Protein AF-A0A3D2XAN0-F1 (afdb_monomer_lite)

pLDDT: mean 75.85, std 14.32, range [42.5, 94.69]

Sequence (117 aa):
MSTGKYRKKLSKVFSFIGILFMLCIVIGVFITISTSVENRYQNTLKQSVFSNNMLTEVTLSTVSSTLTSLTQDTDIKLWANSSSRSQYYYNAIIVKKKLDLLGVHRTSIPFFPAITT

Radius of gyration: 35.86 Å; chains: 1; bounding box: 72×20×106 Å

Foldseek 3Di:
DCVVVVVVVVVVVVVVVVVVVVVVVVVVVVVVVVVVVVVVVVVVVVVVVVLVVVVVVVVVVVVVVVVVCLVVDPLNVQLVPPPDPVSVVVSVVVVVVVVVVVVVPPPPDPSDDDPDD

Structure (mmCIF, N/CA/C/O backbone):
data_AF-A0A3D2XAN0-F1
#
_entry.id   AF-A0A3D2XAN0-F1
#
loop_
_atom_site.group_PDB
_atom_site.id
_atom_site.type_symbol
_atom_site.label_atom_id
_atom_site.label_alt_id
_atom_site.label_comp_id
_atom_site.label_asym_id
_atom_site.label_entity_id
_atom_site.label_seq_id
_atom_site.pdbx_PDB_ins_code
_atom_site.Cartn_x
_atom_site.Cartn_y
_atom_site.Cartn_z
_atom_site.occupancy
_atom_site.B_iso_or_equiv
_atom_site.auth_seq_id
_atom_site.auth_comp_id
_atom_site.auth_asym_id
_atom_site.auth_atom_id
_atom_site.pdbx_PDB_model_num
ATOM 1 N N . MET A 1 1 ? -48.015 1.240 63.392 1.00 45.97 1 MET A N 1
ATOM 2 C CA . MET A 1 1 ? -48.411 1.249 61.961 1.00 45.97 1 MET A CA 1
ATOM 3 C C . MET A 1 1 ? -47.518 2.219 61.157 1.00 45.97 1 MET A C 1
ATOM 5 O O . MET A 1 1 ? -48.007 3.170 60.569 1.00 45.97 1 MET A O 1
ATOM 9 N N . SER A 1 2 ? -46.189 2.031 61.150 1.00 54.88 2 SER A N 1
ATOM 10 C CA . SER A 1 2 ? -45.227 2.943 60.477 1.00 54.88 2 SER A CA 1
ATOM 11 C C . SER A 1 2 ? -44.274 2.233 59.501 1.00 54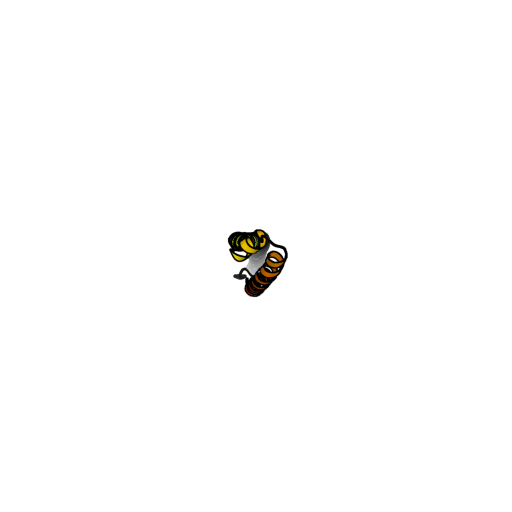.88 2 SER A C 1
ATOM 13 O O . SER A 1 2 ? -43.724 2.858 58.595 1.00 54.88 2 SER A O 1
ATOM 15 N N . THR A 1 3 ? -44.151 0.910 59.609 1.00 54.44 3 THR A N 1
ATOM 16 C CA . THR A 1 3 ? -43.250 0.062 58.816 1.00 54.44 3 THR A CA 1
ATOM 17 C C . THR A 1 3 ? -43.595 0.026 57.321 1.00 54.44 3 THR A C 1
ATOM 19 O O . THR A 1 3 ? -42.699 0.024 56.478 1.00 54.44 3 THR A O 1
ATOM 22 N N . GLY A 1 4 ? -44.879 0.098 56.952 1.00 61.22 4 GLY A N 1
ATOM 23 C CA . GLY A 1 4 ? -45.314 0.060 55.546 1.00 61.22 4 GLY A CA 1
ATOM 24 C C . GLY A 1 4 ? -44.973 1.314 54.725 1.00 61.22 4 GLY A C 1
ATOM 25 O O . GLY A 1 4 ? -44.665 1.208 53.536 1.00 61.22 4 GLY A O 1
ATOM 26 N N . LYS A 1 5 ? -44.978 2.506 55.344 1.00 65.19 5 LYS A N 1
ATOM 27 C CA . LYS A 1 5 ? -44.633 3.771 54.661 1.00 65.19 5 LYS A CA 1
ATOM 28 C C . LYS A 1 5 ? -43.131 3.870 54.387 1.00 65.19 5 LYS A C 1
ATOM 30 O O . LYS A 1 5 ? -42.738 4.298 53.303 1.00 65.19 5 LYS A O 1
ATOM 35 N N . TYR A 1 6 ? -42.306 3.417 55.332 1.00 65.19 6 TYR A N 1
ATOM 36 C CA . TYR A 1 6 ? -40.848 3.425 55.200 1.00 65.19 6 TYR A CA 1
ATOM 37 C C . TYR A 1 6 ? -40.371 2.455 54.111 1.00 65.19 6 TYR A C 1
ATOM 39 O O . TYR A 1 6 ? -39.563 2.826 53.265 1.00 65.19 6 TYR A O 1
ATOM 47 N N . ARG A 1 7 ? -40.970 1.258 54.036 1.00 72.06 7 ARG A N 1
ATOM 48 C CA . ARG A 1 7 ? -40.659 0.241 53.016 1.00 72.06 7 ARG A CA 1
ATOM 49 C C . ARG A 1 7 ? -40.962 0.713 51.585 1.00 72.06 7 ARG A C 1
ATOM 51 O O . ARG A 1 7 ? -40.165 0.479 50.680 1.00 72.06 7 ARG A O 1
ATOM 58 N N . LYS A 1 8 ? -42.069 1.444 51.381 1.00 76.06 8 LYS A N 1
ATOM 59 C CA . LYS A 1 8 ? -42.402 2.066 50.081 1.00 76.06 8 LYS A CA 1
ATOM 60 C C . LYS A 1 8 ? -41.427 3.180 49.692 1.00 76.06 8 LYS A C 1
ATOM 62 O O . LYS A 1 8 ? -41.089 3.306 48.518 1.00 76.06 8 LYS A O 1
ATOM 67 N N . LYS A 1 9 ? -40.971 3.984 50.659 1.00 78.56 9 LYS A N 1
ATOM 68 C CA . LYS A 1 9 ? -39.990 5.053 50.416 1.00 78.56 9 LYS A CA 1
ATOM 69 C C . LYS A 1 9 ? -38.621 4.468 50.053 1.00 78.56 9 LYS A C 1
ATOM 71 O O . LYS A 1 9 ? -38.026 4.901 49.075 1.00 78.56 9 LYS A O 1
ATOM 76 N N . LEU A 1 10 ? -38.195 3.426 50.768 1.00 81.69 10 LEU A N 1
ATOM 77 C CA . LEU A 1 10 ? -36.952 2.701 50.502 1.00 81.69 10 LEU A CA 1
ATOM 78 C C . LEU A 1 10 ? -36.954 2.064 49.102 1.00 81.69 10 LEU A C 1
ATOM 80 O O . LEU A 1 10 ? -36.007 2.232 48.343 1.00 81.69 10 LEU A O 1
ATOM 84 N N . SER A 1 11 ? -38.054 1.403 48.725 1.00 81.81 11 SER A N 1
ATOM 85 C CA . SER A 1 11 ? -38.212 0.791 47.399 1.00 81.81 11 SER A CA 1
ATOM 86 C C . SER A 1 11 ? -38.117 1.811 46.256 1.00 81.81 11 SER A C 1
ATOM 88 O O . SER A 1 11 ? -37.449 1.537 45.261 1.00 81.81 11 SER A O 1
ATOM 90 N N . LYS A 1 12 ? -38.701 3.009 46.406 1.00 85.75 12 LYS A N 1
ATOM 91 C CA . LYS A 1 12 ? -38.567 4.083 45.405 1.00 85.75 12 LYS A CA 1
ATOM 92 C C . LYS A 1 12 ? -37.120 4.555 45.237 1.00 85.75 12 LYS A C 1
ATOM 94 O O . LYS A 1 12 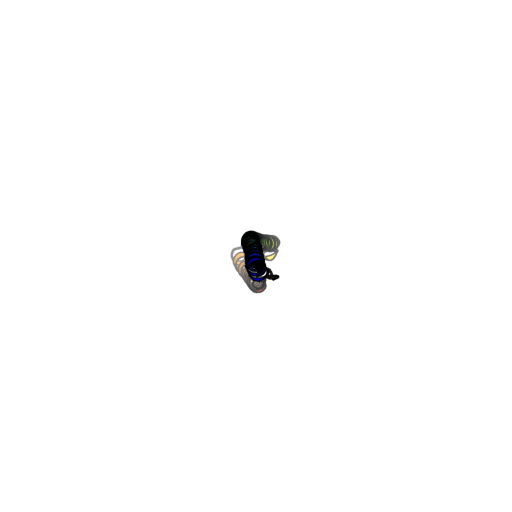? -36.699 4.793 44.110 1.00 85.75 12 LYS A O 1
ATOM 99 N N . VAL A 1 13 ? -36.365 4.663 46.332 1.00 88.81 13 VAL A N 1
ATOM 100 C CA . VAL A 1 13 ? -34.950 5.073 46.296 1.00 88.81 13 VAL A CA 1
ATOM 101 C C . VAL A 1 13 ? -34.092 4.019 45.592 1.00 88.81 13 VAL A C 1
ATOM 103 O O . VAL A 1 13 ? -33.329 4.363 44.696 1.00 88.81 13 VAL A O 1
ATOM 106 N N . PHE A 1 14 ? -34.274 2.734 45.912 1.00 88.31 14 PHE A N 1
ATOM 107 C CA . PHE A 1 14 ? -33.579 1.649 45.208 1.00 88.31 14 PHE A CA 1
ATOM 108 C C . PHE A 1 14 ? -33.922 1.598 43.717 1.00 88.31 14 PHE A C 1
ATOM 110 O O . PHE A 1 14 ? -33.035 1.408 42.890 1.00 88.31 14 PHE A O 1
ATOM 117 N N . SER A 1 15 ? -35.188 1.828 43.361 1.00 87.50 15 SER A N 1
ATOM 118 C CA . SER A 1 15 ? -35.604 1.877 41.959 1.00 87.50 15 SER A CA 1
ATOM 119 C C . SER A 1 15 ? -34.947 3.042 41.211 1.00 87.50 15 SER A C 1
ATOM 121 O O . SER A 1 15 ? -34.522 2.870 40.074 1.00 87.50 15 SER A O 1
ATOM 123 N N . PHE A 1 16 ? -34.816 4.208 41.852 1.00 91.50 16 PHE A N 1
ATOM 124 C CA . PHE A 1 16 ? -34.130 5.366 41.275 1.00 91.50 16 PHE A CA 1
ATOM 125 C C . PHE A 1 16 ? -32.636 5.099 41.054 1.00 91.50 16 PHE A C 1
ATOM 127 O O . PHE A 1 16 ? -32.113 5.385 39.980 1.00 91.50 16 PHE A O 1
ATOM 134 N N . ILE A 1 17 ? -31.965 4.485 42.032 1.00 91.94 17 ILE A N 1
ATOM 135 C CA . ILE A 1 17 ? -30.553 4.092 41.922 1.00 91.94 17 ILE A CA 1
ATOM 136 C C . ILE A 1 17 ? -30.355 3.081 40.785 1.00 91.94 17 ILE A C 1
ATOM 138 O O . ILE A 1 17 ? -29.420 3.221 40.001 1.00 91.94 17 ILE A O 1
ATOM 142 N N . GLY A 1 18 ? -31.255 2.102 40.651 1.00 91.44 18 GLY A N 1
ATOM 143 C CA . GLY A 1 18 ? -31.206 1.124 39.562 1.00 91.44 18 GLY A CA 1
ATOM 144 C C . GLY A 1 18 ? -31.355 1.762 38.178 1.00 91.44 18 GLY A C 1
ATOM 145 O O . GLY A 1 18 ? -30.612 1.422 37.260 1.00 91.44 18 GLY A O 1
ATOM 146 N N . ILE A 1 19 ? -32.263 2.733 38.037 1.00 92.31 19 ILE A N 1
ATOM 147 C CA . ILE A 1 19 ? -32.437 3.487 36.787 1.00 92.31 19 ILE A CA 1
ATOM 148 C C . ILE A 1 19 ? -31.174 4.292 36.468 1.00 92.31 19 ILE A C 1
ATOM 150 O O . ILE A 1 19 ? -30.694 4.242 35.338 1.00 92.31 19 ILE A O 1
ATOM 154 N N . LEU A 1 20 ? -30.607 4.988 37.458 1.00 94.00 20 LEU A N 1
ATOM 155 C CA . LEU A 1 20 ? -29.378 5.764 37.285 1.00 94.00 20 LEU A CA 1
ATOM 156 C C . LEU A 1 20 ? -28.213 4.870 36.831 1.00 94.00 20 LEU A C 1
ATOM 158 O O . LEU A 1 20 ? -27.476 5.224 35.915 1.00 94.00 20 LEU A O 1
ATOM 162 N N . PHE A 1 21 ? -28.089 3.684 37.428 1.00 94.25 21 PHE A N 1
ATOM 163 C CA . PHE A 1 21 ? -27.053 2.716 37.085 1.00 94.25 21 PHE A CA 1
ATOM 164 C C . PHE A 1 21 ? -27.189 2.202 35.645 1.00 94.25 21 PHE A C 1
ATOM 166 O O . PHE A 1 21 ? -26.209 2.197 34.899 1.00 94.25 21 PHE A O 1
ATOM 173 N N . MET A 1 22 ? -28.405 1.845 35.216 1.00 94.06 22 MET A N 1
ATOM 174 C CA . MET A 1 22 ? -28.665 1.443 33.827 1.00 94.06 22 MET A CA 1
ATOM 175 C C . MET A 1 22 ? -28.333 2.562 32.837 1.00 94.06 22 MET A C 1
ATOM 177 O O . MET A 1 22 ? -27.769 2.304 31.777 1.00 94.06 22 MET A O 1
ATOM 181 N N . LEU A 1 23 ? -28.630 3.810 33.197 1.00 94.69 23 LEU A N 1
ATOM 182 C CA . LEU A 1 23 ? -28.366 4.971 32.352 1.00 94.69 23 LEU A CA 1
ATOM 183 C C . LEU A 1 23 ? -26.855 5.194 32.162 1.00 94.69 23 LEU A C 1
ATOM 185 O O . LEU A 1 23 ? -26.404 5.401 31.035 1.00 94.69 23 LEU A O 1
ATOM 189 N N . CYS A 1 24 ? -26.058 5.039 33.224 1.00 93.81 24 CYS A N 1
ATOM 190 C CA . CYS A 1 24 ? -24.595 5.075 33.136 1.00 93.81 24 CYS A CA 1
ATOM 191 C C . CYS A 1 24 ? -24.034 3.981 32.215 1.00 93.81 24 CYS A C 1
ATOM 193 O O . CYS A 1 24 ? -23.137 4.255 31.418 1.00 93.81 24 CYS A O 1
ATOM 195 N N . ILE A 1 25 ? -24.575 2.759 32.285 1.00 93.94 25 ILE A N 1
ATOM 196 C CA . ILE A 1 25 ? -24.146 1.651 31.417 1.00 93.94 25 ILE A CA 1
ATOM 197 C C . ILE A 1 25 ? -24.429 1.979 29.950 1.00 93.94 25 ILE A C 1
ATOM 199 O O . ILE A 1 25 ? -23.542 1.832 29.111 1.00 93.94 25 ILE A O 1
ATOM 203 N N . VAL A 1 26 ? -25.637 2.455 29.633 1.00 93.19 26 VAL A N 1
ATOM 204 C CA . VAL A 1 26 ? -26.019 2.794 28.252 1.00 93.19 26 VAL A CA 1
ATOM 205 C C . VAL A 1 26 ? -25.112 3.886 27.684 1.00 93.19 26 VAL A C 1
ATOM 207 O O . VAL A 1 26 ? -24.640 3.752 26.557 1.00 93.19 26 VAL A O 1
ATOM 210 N N . ILE A 1 27 ? -24.806 4.923 28.469 1.00 92.81 27 ILE A N 1
ATOM 211 C CA . ILE A 1 27 ? -23.879 5.985 28.053 1.00 92.81 27 ILE A CA 1
ATOM 212 C C . ILE A 1 27 ? -22.475 5.415 27.805 1.00 92.81 27 ILE A C 1
ATOM 214 O O . ILE A 1 27 ? -21.874 5.704 26.772 1.00 92.81 27 ILE A O 1
ATOM 218 N N . GLY A 1 28 ? -21.960 4.573 28.707 1.00 91.12 28 GLY A N 1
ATOM 219 C CA . GLY A 1 28 ? -20.637 3.961 28.551 1.00 91.12 28 GLY A CA 1
ATOM 220 C C . GLY A 1 28 ? -20.528 3.088 27.296 1.00 91.12 28 GLY A C 1
ATOM 221 O O . GLY A 1 28 ? -19.558 3.194 26.540 1.00 91.12 28 GLY A O 1
ATOM 222 N N . VAL A 1 29 ? -21.551 2.276 27.022 1.00 91.44 29 VAL A N 1
ATOM 223 C CA . VAL A 1 29 ? -21.630 1.462 25.800 1.00 91.44 29 VAL A CA 1
ATOM 224 C C . VAL A 1 29 ? -21.715 2.352 24.559 1.00 91.44 29 VAL A C 1
ATOM 226 O O . VAL A 1 29 ? -20.996 2.112 23.591 1.00 91.44 29 VAL A O 1
ATOM 229 N N . PHE A 1 30 ? -22.531 3.407 24.590 1.00 92.38 30 PHE A N 1
ATOM 230 C CA . PHE A 1 30 ? -22.683 4.335 23.469 1.00 92.38 30 PHE A CA 1
ATOM 231 C C . PHE A 1 30 ? -21.372 5.046 23.111 1.00 92.38 30 PHE A C 1
ATOM 233 O O . PHE A 1 30 ? -21.010 5.113 21.934 1.00 92.38 30 PHE A O 1
ATOM 240 N N . ILE A 1 31 ? -20.626 5.522 24.114 1.00 91.56 31 ILE A N 1
ATOM 241 C CA . ILE A 1 31 ? -19.303 6.127 23.913 1.00 91.56 31 ILE A CA 1
ATOM 242 C C . ILE A 1 31 ? -18.364 5.098 23.281 1.00 91.56 31 ILE A C 1
ATOM 244 O O . ILE A 1 31 ? -17.770 5.371 22.244 1.00 91.56 31 ILE A O 1
ATOM 248 N N . THR A 1 32 ? -18.300 3.888 23.843 1.00 89.56 32 THR A N 1
ATOM 249 C CA . THR A 1 32 ? -17.413 2.820 23.352 1.00 89.56 32 THR A CA 1
ATOM 250 C C . THR A 1 32 ? -17.696 2.459 21.890 1.00 89.56 32 THR A C 1
ATOM 252 O O . THR A 1 32 ? -16.767 2.325 21.092 1.00 89.56 32 THR A O 1
ATOM 255 N N . ILE A 1 33 ? -18.974 2.333 21.514 1.00 85.38 33 ILE A N 1
ATOM 256 C CA . ILE A 1 33 ? -19.382 2.061 20.129 1.00 85.38 33 ILE A CA 1
ATOM 257 C C . ILE A 1 33 ? -18.997 3.231 19.222 1.00 85.38 33 ILE A C 1
ATOM 259 O O . ILE A 1 33 ? -18.421 3.003 18.159 1.00 85.38 33 ILE A O 1
ATOM 263 N N . SER A 1 34 ? -19.256 4.469 19.644 1.00 83.19 34 SER A N 1
ATOM 264 C CA . SER A 1 34 ? -18.943 5.665 18.852 1.00 83.19 34 SER A CA 1
ATOM 265 C C . SER A 1 34 ? -17.442 5.769 18.571 1.00 83.19 34 SER A C 1
ATOM 267 O O . SER A 1 34 ? -17.037 5.888 17.416 1.00 83.19 34 SER A O 1
ATOM 269 N N . THR A 1 35 ? -16.603 5.602 19.598 1.00 84.44 35 THR A N 1
ATOM 270 C CA . THR A 1 35 ? -15.140 5.611 19.447 1.00 84.44 35 THR A CA 1
ATOM 271 C C . THR A 1 35 ? -14.650 4.427 18.608 1.00 84.44 35 THR A C 1
ATOM 273 O O . THR A 1 35 ? -13.728 4.565 17.808 1.00 84.44 35 THR A O 1
ATOM 276 N N . SER A 1 36 ? -15.276 3.251 18.736 1.00 84.56 36 SER A N 1
ATOM 277 C CA . SER A 1 36 ? -14.955 2.076 17.913 1.00 84.56 36 SER A CA 1
ATOM 278 C C . SER A 1 36 ? -15.225 2.317 16.427 1.00 84.56 36 SER A C 1
ATOM 280 O O . SER A 1 36 ? -14.416 1.918 15.586 1.00 84.56 36 SER A O 1
ATOM 282 N N . VAL A 1 37 ? -16.352 2.948 16.095 1.00 81.75 37 VAL A N 1
ATOM 283 C CA . VAL A 1 37 ? -16.723 3.269 14.711 1.00 81.75 37 VAL A CA 1
ATOM 284 C C . VAL A 1 37 ? -15.770 4.310 14.133 1.00 81.75 37 VAL A C 1
ATOM 286 O O . VAL A 1 37 ? -15.271 4.120 13.025 1.00 81.75 37 VAL A O 1
ATOM 289 N N . GLU A 1 38 ? -15.453 5.356 14.895 1.00 84.88 38 GLU A N 1
ATOM 290 C CA . GLU A 1 38 ? -14.500 6.387 14.480 1.00 84.88 38 GLU A CA 1
ATOM 291 C C . GLU A 1 38 ? -13.103 5.802 14.225 1.00 84.88 38 GLU A C 1
ATOM 293 O O . GLU A 1 38 ? -12.514 6.029 13.167 1.00 84.88 38 GLU A O 1
ATOM 2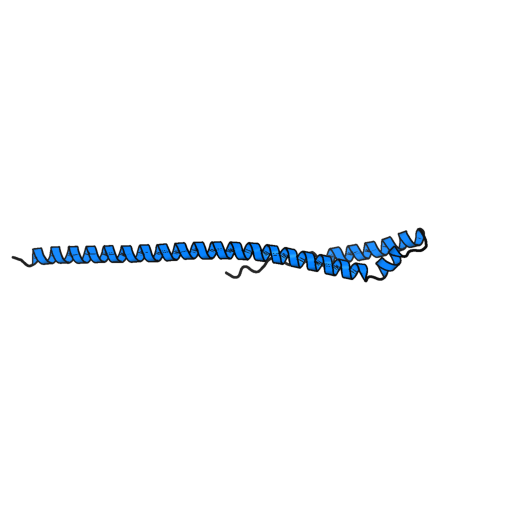98 N N . ASN A 1 39 ? -12.609 4.958 15.134 1.00 79.94 39 ASN A N 1
ATOM 299 C CA . ASN A 1 39 ? -11.322 4.283 14.973 1.00 79.94 39 ASN A CA 1
ATOM 300 C C . ASN A 1 39 ? -11.296 3.370 13.743 1.00 79.94 39 ASN A C 1
ATOM 302 O O . ASN A 1 39 ? -10.313 3.364 13.000 1.00 79.94 39 ASN A O 1
ATOM 306 N N . ARG A 1 40 ? -12.378 2.618 13.493 1.00 78.00 40 ARG A N 1
ATOM 307 C CA . ARG A 1 40 ? -12.499 1.792 12.282 1.00 78.00 40 ARG A CA 1
ATOM 308 C C . ARG A 1 40 ? -12.466 2.649 11.026 1.00 78.00 40 ARG A C 1
ATOM 310 O O . ARG A 1 40 ? -11.698 2.342 10.123 1.00 78.00 40 ARG A O 1
ATOM 317 N N . TYR A 1 41 ? -13.223 3.741 10.996 1.00 76.75 41 TYR A N 1
ATOM 318 C CA . TYR A 1 41 ? -13.255 4.659 9.862 1.00 76.75 41 TYR A CA 1
ATOM 319 C C . TYR A 1 41 ? -11.870 5.249 9.558 1.00 76.75 41 TYR A C 1
ATOM 321 O O . TYR A 1 41 ? -11.405 5.193 8.418 1.00 76.75 41 TYR A O 1
ATOM 329 N N . GLN A 1 42 ? -11.163 5.735 10.582 1.00 78.00 42 GLN A N 1
ATOM 330 C CA . GLN A 1 42 ? -9.807 6.271 10.432 1.00 78.00 42 GLN A CA 1
ATOM 331 C C . GLN A 1 42 ? -8.812 5.210 9.948 1.00 78.00 42 GLN A C 1
ATOM 333 O O . GLN A 1 42 ? -7.983 5.489 9.080 1.00 78.00 42 GLN A O 1
ATOM 338 N N . ASN A 1 43 ? -8.903 3.980 10.460 1.00 76.31 43 ASN A N 1
ATOM 339 C CA . ASN A 1 43 ? -8.058 2.881 9.994 1.00 76.31 43 ASN A CA 1
ATOM 340 C C . ASN A 1 43 ? -8.357 2.503 8.542 1.00 76.31 43 ASN A C 1
ATOM 342 O O . ASN A 1 43 ? -7.418 2.333 7.768 1.00 76.31 43 ASN A O 1
ATOM 346 N N . THR A 1 44 ? -9.627 2.441 8.139 1.00 75.06 44 THR A N 1
ATOM 347 C CA . THR A 1 44 ? -10.005 2.166 6.746 1.00 75.06 44 THR A CA 1
ATOM 348 C C . THR A 1 44 ? -9.490 3.249 5.800 1.00 75.06 44 THR A C 1
ATOM 350 O O . THR A 1 44 ? -8.957 2.924 4.740 1.00 75.06 44 THR A O 1
ATOM 353 N N . LEU A 1 45 ? -9.568 4.529 6.183 1.00 71.12 45 LEU A N 1
ATOM 354 C CA . LEU A 1 45 ? -8.995 5.620 5.390 1.00 71.12 45 LEU A CA 1
ATOM 355 C C . LEU A 1 45 ? -7.475 5.486 5.249 1.00 71.12 45 LEU A C 1
ATOM 357 O O . LEU A 1 45 ? -6.955 5.544 4.134 1.00 71.12 45 LEU A O 1
ATOM 361 N N . LYS A 1 46 ? -6.760 5.247 6.356 1.00 73.38 46 LYS A N 1
ATOM 362 C CA . LYS A 1 46 ? -5.303 5.034 6.338 1.00 73.38 46 LYS A CA 1
ATOM 363 C C . LYS A 1 46 ? -4.915 3.837 5.473 1.00 73.38 46 LYS A C 1
ATOM 365 O O . LYS A 1 46 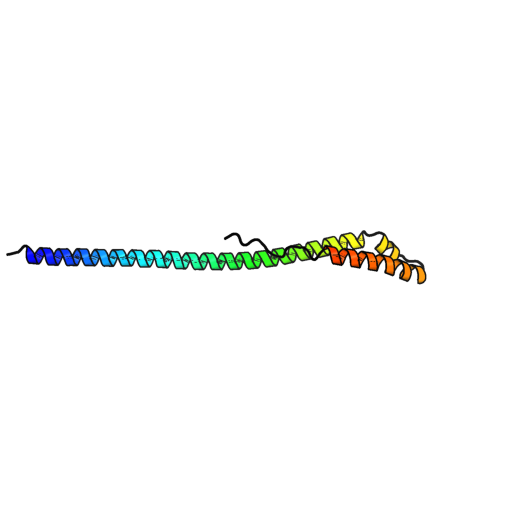? -3.971 3.932 4.694 1.00 73.38 46 LYS A O 1
ATOM 370 N N . GLN A 1 47 ? -5.655 2.735 5.572 1.00 69.06 47 GLN A N 1
ATOM 371 C CA . GLN A 1 47 ? -5.408 1.522 4.798 1.00 69.06 47 GLN A CA 1
ATOM 372 C C . GLN A 1 47 ? -5.703 1.720 3.306 1.00 69.06 47 GLN A C 1
ATOM 374 O O . GLN A 1 47 ? -4.942 1.234 2.477 1.00 69.06 47 GLN A O 1
ATOM 379 N N . SER A 1 48 ? -6.744 2.480 2.953 1.00 66.00 48 SER A N 1
ATOM 380 C CA . SER A 1 48 ? -7.046 2.845 1.563 1.00 66.00 48 SER A CA 1
ATOM 381 C C . SER A 1 48 ? -5.924 3.682 0.941 1.00 66.00 48 SER A C 1
ATOM 383 O O . SER A 1 48 ? -5.443 3.376 -0.151 1.00 66.00 48 SER A O 1
ATOM 385 N N . VAL A 1 49 ? -5.430 4.695 1.663 1.00 65.69 49 VAL A N 1
ATOM 386 C CA . VAL A 1 49 ? -4.291 5.513 1.212 1.00 65.69 49 VAL A CA 1
ATOM 387 C C . VAL A 1 49 ? -3.025 4.665 1.087 1.00 65.69 49 VAL A C 1
ATOM 389 O 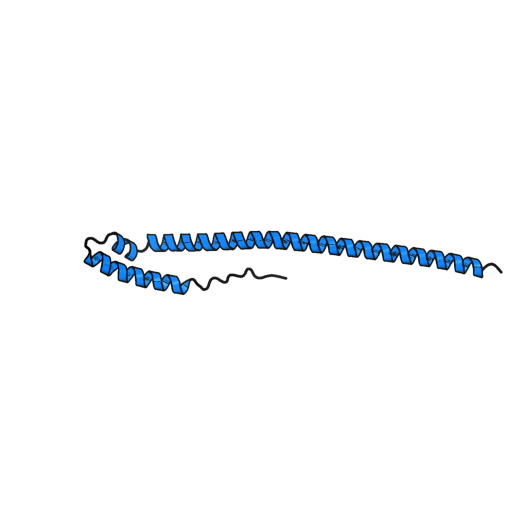O . VAL A 1 49 ? -2.345 4.729 0.065 1.00 65.69 49 VAL A O 1
ATOM 392 N N . PHE A 1 50 ? -2.728 3.825 2.083 1.00 67.94 50 PHE A N 1
ATOM 393 C CA . PHE A 1 50 ? -1.567 2.936 2.049 1.00 67.94 50 PHE A CA 1
ATOM 394 C C . PHE A 1 50 ? -1.642 1.937 0.889 1.00 67.94 50 PHE A C 1
ATOM 396 O O . PHE A 1 50 ? -0.663 1.767 0.173 1.00 67.94 50 PHE A O 1
ATOM 403 N N . SER A 1 51 ? -2.807 1.330 0.650 1.00 62.59 51 SER A N 1
ATOM 404 C CA . SER A 1 51 ? -3.021 0.402 -0.463 1.00 62.59 51 SER A CA 1
ATOM 405 C C . SER A 1 51 ? -2.813 1.088 -1.812 1.00 62.59 51 SER A C 1
ATOM 407 O O . SER A 1 51 ? -2.158 0.525 -2.682 1.00 62.59 51 SER A O 1
ATOM 409 N N . ASN A 1 52 ? -3.318 2.310 -1.996 1.00 60.47 52 ASN A N 1
ATOM 410 C CA . ASN A 1 52 ? -3.107 3.063 -3.234 1.00 60.47 52 ASN A CA 1
ATOM 411 C C . ASN A 1 52 ? -1.633 3.440 -3.443 1.00 60.47 52 ASN A C 1
ATOM 413 O O . ASN A 1 52 ? -1.112 3.310 -4.554 1.00 60.47 52 ASN A O 1
ATOM 417 N N . ASN A 1 53 ? -0.938 3.849 -2.380 1.00 66.56 53 ASN A N 1
ATOM 418 C CA . ASN A 1 53 ? 0.493 4.146 -2.443 1.00 66.56 53 ASN A CA 1
ATOM 419 C C . ASN A 1 53 ? 1.312 2.885 -2.753 1.00 66.56 53 ASN A C 1
ATOM 421 O O . ASN A 1 53 ? 2.166 2.922 -3.633 1.00 66.56 53 ASN A O 1
ATOM 425 N N . MET A 1 54 ? 0.993 1.758 -2.113 1.00 68.44 54 MET A N 1
ATOM 426 C CA . MET A 1 54 ? 1.629 0.463 -2.359 1.00 68.44 54 MET A CA 1
ATOM 427 C C . MET A 1 54 ? 1.390 -0.020 -3.796 1.00 68.44 54 MET A C 1
ATOM 429 O O . MET A 1 54 ? 2.326 -0.460 -4.456 1.00 68.44 54 MET A O 1
ATOM 433 N N . LEU A 1 55 ? 0.168 0.106 -4.323 1.00 67.12 55 LEU A N 1
ATOM 434 C CA . LEU A 1 55 ? -0.134 -0.218 -5.723 1.00 67.12 55 LEU A CA 1
ATOM 435 C C . LEU A 1 55 ? 0.665 0.664 -6.688 1.00 67.12 55 LEU A C 1
ATOM 437 O O . LEU A 1 55 ? 1.202 0.168 -7.680 1.00 67.12 55 LEU A O 1
ATOM 441 N N . THR A 1 56 ? 0.784 1.956 -6.386 1.00 66.88 56 THR A N 1
ATOM 442 C CA . THR A 1 56 ? 1.569 2.900 -7.192 1.00 66.88 56 THR A CA 1
ATOM 443 C C . THR A 1 56 ? 3.053 2.539 -7.166 1.00 66.88 56 THR A C 1
ATOM 445 O O . THR A 1 56 ? 3.684 2.469 -8.218 1.00 66.88 56 THR A O 1
ATOM 448 N N . GLU A 1 57 ? 3.606 2.231 -5.994 1.00 67.50 57 GLU A N 1
ATOM 449 C CA . GLU A 1 57 ? 5.004 1.835 -5.816 1.00 67.50 57 GLU A CA 1
ATOM 450 C C . GLU A 1 57 ? 5.323 0.510 -6.515 1.00 67.50 57 GLU A C 1
ATOM 452 O O . GLU A 1 57 ? 6.308 0.418 -7.248 1.00 67.50 57 GLU A O 1
ATOM 457 N N . VAL A 1 58 ? 4.458 -0.500 -6.376 1.00 69.19 58 VAL A N 1
ATOM 458 C CA . VAL A 1 58 ? 4.603 -1.785 -7.073 1.00 69.19 58 VAL A CA 1
ATOM 459 C C . VAL A 1 58 ? 4.529 -1.586 -8.585 1.00 69.19 58 VAL A C 1
ATOM 461 O O . VAL A 1 58 ? 5.342 -2.154 -9.317 1.00 69.19 58 VAL A O 1
ATOM 464 N N . THR A 1 59 ? 3.614 -0.745 -9.073 1.00 68.94 59 THR A N 1
ATOM 465 C CA . THR A 1 59 ? 3.493 -0.442 -10.507 1.00 68.94 59 THR A CA 1
ATOM 466 C C . THR A 1 59 ? 4.741 0.274 -11.024 1.00 68.94 59 THR A C 1
ATOM 468 O O . THR A 1 59 ? 5.314 -0.144 -12.029 1.00 68.94 59 THR A O 1
ATOM 471 N N . LEU A 1 60 ? 5.223 1.298 -10.316 1.00 70.00 60 LEU A N 1
ATOM 472 C CA . LEU A 1 60 ? 6.434 2.040 -10.676 1.00 70.00 60 LEU A CA 1
ATOM 473 C C . LEU A 1 60 ? 7.684 1.157 -10.631 1.00 70.00 60 LEU A C 1
ATOM 475 O O . LEU A 1 60 ? 8.491 1.194 -11.556 1.00 70.00 60 LEU A O 1
ATOM 479 N N . SER A 1 61 ? 7.823 0.317 -9.607 1.00 70.88 61 SER A N 1
ATOM 480 C CA . SER A 1 61 ? 8.913 -0.656 -9.487 1.00 70.88 61 SER A CA 1
ATOM 481 C C . SER A 1 61 ? 8.865 -1.693 -10.614 1.00 70.88 61 SER A C 1
ATOM 483 O O . SER A 1 61 ? 9.882 -2.028 -11.229 1.00 70.88 61 SER A O 1
ATOM 485 N N . THR A 1 62 ? 7.667 -2.143 -10.986 1.00 71.12 62 THR A N 1
ATOM 486 C CA . THR A 1 62 ? 7.465 -3.068 -12.107 1.00 71.12 62 THR A CA 1
ATOM 487 C C . THR A 1 62 ? 7.832 -2.414 -13.438 1.00 71.12 62 THR A C 1
ATOM 489 O O . THR A 1 62 ? 8.559 -3.017 -14.228 1.00 71.12 62 THR A O 1
ATOM 492 N N . VAL A 1 63 ? 7.395 -1.178 -13.687 1.00 75.94 63 VAL A N 1
ATOM 493 C CA . VAL A 1 63 ? 7.738 -0.424 -14.903 1.00 75.94 63 VAL A CA 1
ATOM 494 C C . VAL A 1 63 ? 9.238 -0.143 -14.955 1.00 75.94 63 VAL A C 1
ATOM 496 O O . VAL A 1 63 ? 9.866 -0.414 -15.974 1.00 75.94 63 VAL A O 1
ATOM 499 N N . SER A 1 64 ? 9.834 0.316 -13.855 1.00 75.88 64 SER A N 1
ATOM 500 C CA . SER A 1 64 ? 11.264 0.627 -13.762 1.00 75.88 64 SER A CA 1
ATOM 501 C C . SER A 1 64 ? 12.140 -0.613 -13.961 1.00 75.88 64 SER A C 1
ATOM 503 O O . SER A 1 64 ? 13.075 -0.594 -14.763 1.00 75.88 64 SER A O 1
ATOM 505 N N . SER A 1 65 ? 11.804 -1.736 -13.316 1.00 72.94 65 SER A N 1
ATOM 506 C CA . SER A 1 65 ? 12.520 -3.007 -13.501 1.00 72.94 65 SER A CA 1
ATOM 507 C C . SER A 1 65 ? 12.380 -3.543 -14.925 1.00 72.94 65 SER A C 1
ATOM 509 O O . SER A 1 65 ? 13.347 -4.060 -15.486 1.00 72.94 65 SER A O 1
ATOM 511 N N . THR A 1 66 ? 11.205 -3.384 -15.541 1.00 73.19 66 THR A N 1
ATOM 512 C CA . THR A 1 66 ? 10.975 -3.773 -16.939 1.00 73.19 66 THR A CA 1
ATOM 513 C C . THR A 1 66 ? 11.795 -2.895 -17.873 1.00 73.19 66 THR A C 1
ATOM 515 O O . THR A 1 66 ? 12.521 -3.418 -18.709 1.00 73.19 66 THR A O 1
ATOM 518 N N . LEU A 1 67 ? 11.760 -1.575 -17.693 1.00 77.81 67 LEU A N 1
ATOM 519 C CA . LEU A 1 67 ? 12.530 -0.631 -18.499 1.00 77.81 67 LEU A CA 1
ATOM 520 C C . LEU A 1 67 ? 14.037 -0.880 -18.368 1.00 77.81 67 LEU A C 1
ATOM 522 O O . LEU A 1 67 ? 14.751 -0.891 -19.367 1.00 77.81 67 LEU A O 1
ATOM 526 N N . THR A 1 68 ? 14.515 -1.151 -17.156 1.00 79.44 68 THR A N 1
ATOM 527 C CA . THR A 1 68 ? 15.919 -1.500 -16.896 1.00 79.44 68 THR A CA 1
ATOM 528 C C . THR A 1 68 ? 16.298 -2.812 -17.585 1.00 79.44 68 THR A C 1
ATOM 530 O O . THR A 1 68 ? 17.325 -2.883 -18.253 1.00 79.44 68 THR A O 1
ATOM 533 N N . SER A 1 69 ? 15.441 -3.834 -17.508 1.00 75.88 69 SER A N 1
ATOM 534 C CA . SER A 1 69 ? 15.680 -5.121 -18.178 1.00 75.88 69 SER A CA 1
ATOM 535 C C . SER A 1 69 ? 15.713 -4.965 -19.702 1.00 75.88 69 SER A C 1
ATOM 537 O O . SER A 1 69 ? 16.605 -5.495 -20.354 1.00 75.88 69 SER A O 1
ATOM 539 N N . LEU A 1 70 ? 14.789 -4.181 -20.269 1.00 75.94 70 LEU A N 1
ATOM 540 C CA . LEU A 1 70 ? 14.711 -3.918 -21.708 1.00 75.94 70 LEU A CA 1
ATOM 541 C C . LEU A 1 70 ? 15.896 -3.082 -22.216 1.00 75.94 70 LEU A C 1
ATOM 543 O O . LEU A 1 70 ? 16.441 -3.356 -23.279 1.00 75.94 70 LEU A O 1
ATOM 547 N N . THR A 1 71 ? 16.330 -2.071 -21.462 1.00 76.50 71 THR A N 1
ATOM 548 C CA . THR A 1 71 ? 17.476 -1.223 -21.845 1.00 76.50 71 THR A CA 1
ATOM 549 C C . THR A 1 71 ? 18.816 -1.945 -21.727 1.00 76.50 71 THR A C 1
ATOM 551 O O . THR A 1 71 ? 19.770 -1.601 -22.427 1.00 76.50 71 THR A O 1
ATOM 554 N N . GLN A 1 72 ? 18.910 -2.963 -20.871 1.00 79.81 72 GLN A N 1
ATOM 555 C CA . GLN A 1 72 ? 20.100 -3.802 -20.754 1.00 79.81 72 GLN A CA 1
ATOM 556 C C . GLN A 1 72 ? 20.134 -4.934 -21.789 1.00 79.81 72 GLN A C 1
ATOM 558 O O . GLN A 1 72 ? 21.226 -5.422 -22.088 1.00 79.81 72 GLN A O 1
ATOM 563 N N . ASP A 1 73 ? 18.987 -5.278 -22.380 1.00 81.62 73 ASP A N 1
ATOM 564 C CA . ASP A 1 73 ? 18.823 -6.395 -23.305 1.00 81.62 73 ASP A CA 1
ATOM 565 C C . ASP A 1 73 ? 19.644 -6.236 -24.595 1.00 81.62 73 ASP A C 1
ATOM 567 O O . ASP A 1 73 ? 19.558 -5.240 -25.323 1.00 81.62 73 ASP A O 1
ATOM 571 N N . THR A 1 74 ? 20.448 -7.255 -24.890 1.00 83.19 74 THR A N 1
ATOM 572 C CA . THR A 1 74 ? 21.313 -7.304 -26.069 1.00 83.19 74 THR A CA 1
ATOM 573 C C . THR A 1 74 ? 20.516 -7.296 -27.372 1.00 83.19 74 THR A C 1
ATOM 575 O O . THR A 1 74 ? 20.943 -6.646 -28.323 1.00 83.19 74 THR A O 1
ATOM 578 N N . ASP A 1 75 ? 19.343 -7.930 -27.420 1.00 83.56 75 ASP A N 1
ATOM 579 C CA . ASP A 1 75 ? 18.523 -8.010 -28.636 1.00 83.56 75 ASP A CA 1
ATOM 580 C C . ASP A 1 75 ? 17.912 -6.647 -28.983 1.00 83.56 75 ASP A C 1
ATOM 582 O O . ASP A 1 75 ? 17.838 -6.264 -30.150 1.00 83.56 75 ASP A O 1
ATOM 586 N N . ILE A 1 76 ? 17.543 -5.868 -27.961 1.00 83.06 76 ILE A N 1
ATOM 587 C CA . ILE A 1 76 ? 17.026 -4.502 -28.128 1.00 83.06 76 ILE A CA 1
ATOM 588 C C . ILE A 1 76 ? 18.138 -3.562 -28.585 1.00 83.06 76 ILE A C 1
ATOM 590 O O . ILE A 1 76 ? 17.925 -2.750 -29.486 1.00 83.06 76 ILE A O 1
ATOM 594 N N . LYS A 1 77 ? 19.350 -3.712 -28.040 1.00 84.88 77 LYS A N 1
ATOM 595 C CA . LYS A 1 77 ? 20.530 -2.973 -28.512 1.00 84.88 77 LYS A CA 1
ATOM 596 C C . LYS A 1 77 ? 20.898 -3.339 -29.950 1.00 84.88 77 LYS A C 1
ATOM 598 O O . LYS A 1 77 ? 21.243 -2.452 -30.725 1.00 84.88 77 LYS A O 1
ATOM 603 N N . LEU A 1 78 ? 20.814 -4.615 -30.323 1.00 85.44 78 LEU A N 1
ATOM 604 C CA . LEU A 1 78 ? 21.071 -5.088 -31.688 1.00 85.44 78 LEU A CA 1
ATOM 605 C C . LEU A 1 78 ? 20.012 -4.596 -32.675 1.00 85.44 78 LEU A C 1
ATOM 607 O O . LEU A 1 78 ? 20.345 -4.235 -33.802 1.00 85.44 78 LEU A O 1
ATOM 611 N N . TRP A 1 79 ? 18.747 -4.535 -32.258 1.00 87.88 79 TRP A N 1
ATOM 612 C CA . TRP A 1 79 ? 17.688 -3.921 -33.049 1.00 87.88 79 TRP A CA 1
ATOM 613 C C . TRP A 1 79 ? 17.930 -2.421 -33.249 1.00 87.88 79 TRP A C 1
ATOM 615 O O . TRP A 1 79 ? 17.952 -1.964 -34.394 1.00 87.88 79 TRP A O 1
ATOM 625 N N . ALA A 1 80 ? 18.199 -1.678 -32.172 1.00 85.31 80 ALA A N 1
ATOM 626 C CA . ALA A 1 80 ? 18.440 -0.236 -32.218 1.00 85.31 80 ALA A CA 1
ATOM 627 C C . ALA A 1 80 ? 19.675 0.144 -33.056 1.00 85.31 80 ALA A C 1
ATOM 629 O O . ALA A 1 80 ? 19.638 1.129 -33.787 1.00 85.31 80 ALA A O 1
ATOM 630 N N . ASN A 1 81 ? 20.740 -0.661 -33.001 1.00 90.56 81 ASN A N 1
ATOM 631 C CA . ASN A 1 81 ? 21.994 -0.426 -33.727 1.00 90.56 81 ASN A CA 1
ATOM 632 C C . ASN A 1 81 ? 22.058 -1.135 -35.096 1.00 90.56 81 ASN A C 1
ATOM 634 O O . ASN A 1 81 ? 23.147 -1.376 -35.618 1.00 90.56 81 ASN A O 1
ATOM 638 N N . SER A 1 82 ? 20.917 -1.513 -35.680 1.00 90.44 82 SER A N 1
ATOM 639 C CA . SER A 1 82 ? 20.888 -2.215 -36.971 1.00 90.44 82 SER A CA 1
ATOM 640 C C . SER A 1 82 ? 21.471 -1.345 -38.091 1.00 90.44 82 SER A C 1
ATOM 642 O O . SER A 1 82 ? 21.004 -0.232 -38.322 1.00 90.44 82 SER A O 1
ATOM 644 N N . SER A 1 83 ? 22.455 -1.862 -38.832 1.00 89.44 83 SER A N 1
ATOM 645 C CA . SER A 1 83 ? 23.173 -1.102 -39.870 1.00 89.44 83 SER A CA 1
ATOM 646 C C . SER A 1 83 ? 22.468 -1.085 -41.229 1.00 89.44 83 SER A C 1
ATOM 648 O O . SER A 1 83 ? 22.821 -0.300 -42.107 1.00 89.44 83 SER A O 1
ATOM 650 N N . SER A 1 84 ? 21.456 -1.936 -41.420 1.00 92.25 84 SER A N 1
ATOM 651 C CA . SER A 1 84 ? 20.663 -2.007 -42.647 1.00 92.25 84 SER A CA 1
ATOM 652 C C . SER A 1 84 ? 19.177 -2.183 -42.354 1.00 92.25 84 SER A C 1
ATOM 654 O O . SER A 1 84 ? 18.776 -2.707 -41.312 1.00 92.25 84 SER A O 1
ATOM 656 N N . ARG A 1 85 ? 18.338 -1.795 -43.319 1.00 85.81 85 ARG A N 1
ATOM 657 C CA . ARG A 1 85 ? 16.878 -1.913 -43.213 1.00 85.81 85 ARG A CA 1
ATOM 658 C C . ARG A 1 85 ? 16.42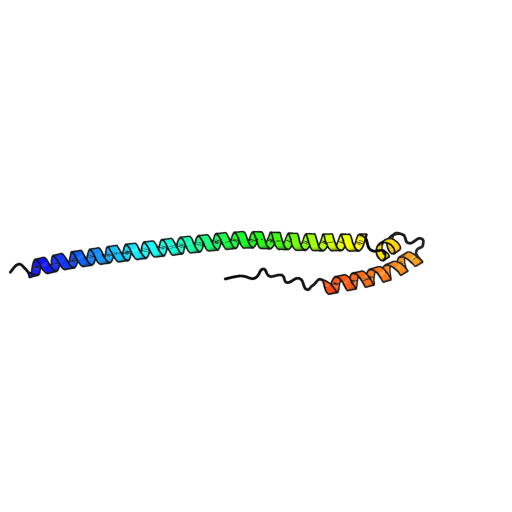0 -3.364 -43.029 1.00 85.81 85 ARG A C 1
ATOM 660 O O . ARG A 1 85 ? 15.518 -3.627 -42.241 1.00 85.81 85 ARG A O 1
ATOM 667 N N . SER A 1 86 ? 17.064 -4.306 -43.716 1.00 88.31 86 SER A N 1
ATOM 668 C CA . SER A 1 86 ? 16.767 -5.738 -43.593 1.00 88.31 86 SER A CA 1
ATOM 669 C C . SER A 1 86 ? 17.096 -6.264 -42.195 1.00 88.31 86 SER A C 1
ATOM 671 O O . SER A 1 86 ? 16.293 -6.980 -41.601 1.00 88.31 86 SER A O 1
ATOM 673 N N . GLN A 1 87 ? 18.237 -5.851 -41.634 1.00 86.06 87 GLN A N 1
ATOM 674 C CA . GLN A 1 87 ? 18.641 -6.211 -40.274 1.00 86.06 87 GLN A CA 1
ATOM 675 C C . GLN A 1 87 ? 17.714 -5.592 -39.223 1.00 86.06 87 GLN A C 1
ATOM 677 O O . GLN A 1 87 ? 17.337 -6.267 -38.270 1.00 86.06 87 GLN A O 1
ATOM 682 N N . TYR A 1 88 ? 17.268 -4.352 -39.441 1.00 86.81 88 TYR A N 1
ATOM 683 C CA . TYR A 1 88 ? 16.298 -3.687 -38.577 1.00 86.81 88 TYR A CA 1
ATOM 684 C C . TYR A 1 88 ? 14.985 -4.472 -38.477 1.00 86.81 88 TYR A C 1
ATOM 686 O O . TYR A 1 88 ? 14.522 -4.751 -37.373 1.00 86.81 88 TYR A O 1
ATOM 694 N N . TYR A 1 89 ? 14.401 -4.887 -39.607 1.00 88.12 89 TYR A N 1
ATOM 695 C CA . TYR A 1 89 ? 13.152 -5.656 -39.594 1.00 88.12 89 TYR A CA 1
ATOM 696 C C . TYR A 1 89 ? 13.329 -7.076 -39.048 1.00 88.12 89 TYR A C 1
ATOM 698 O O . TYR A 1 89 ? 12.467 -7.551 -38.312 1.00 88.12 89 TYR A O 1
ATOM 706 N N . TYR A 1 90 ? 14.448 -7.738 -39.350 1.00 87.88 90 TYR A N 1
ATOM 707 C CA . TYR A 1 90 ? 14.746 -9.063 -38.805 1.00 87.88 90 TYR A CA 1
ATOM 708 C C . TYR A 1 90 ? 14.895 -9.029 -37.274 1.00 87.88 90 TYR A C 1
ATOM 710 O O . TYR A 1 90 ? 14.240 -9.792 -36.563 1.00 87.88 90 TYR A O 1
ATOM 718 N N . ASN A 1 91 ? 15.672 -8.075 -36.754 1.00 87.75 91 ASN A N 1
ATOM 719 C CA . ASN A 1 91 ? 15.871 -7.900 -35.316 1.00 87.75 91 ASN A CA 1
ATOM 720 C C . ASN A 1 91 ? 14.581 -7.455 -34.603 1.00 87.75 91 ASN A C 1
ATOM 722 O O . ASN A 1 91 ? 14.324 -7.884 -33.479 1.00 87.75 91 ASN A O 1
ATOM 726 N N . ALA A 1 92 ? 13.719 -6.671 -35.263 1.00 85.12 92 ALA A N 1
ATOM 727 C CA . ALA A 1 92 ? 12.422 -6.267 -34.715 1.00 85.12 92 ALA A CA 1
ATOM 728 C C . ALA A 1 92 ? 11.505 -7.467 -34.423 1.00 85.12 92 ALA A C 1
ATOM 730 O O . ALA A 1 92 ? 10.794 -7.472 -33.418 1.00 85.12 92 ALA A O 1
ATOM 731 N N . ILE A 1 93 ? 11.527 -8.500 -35.275 1.00 86.81 93 ILE A N 1
ATOM 732 C CA . ILE A 1 93 ? 10.725 -9.721 -35.086 1.00 86.81 93 ILE A CA 1
ATOM 733 C C . ILE A 1 93 ? 11.186 -10.479 -33.833 1.00 86.81 93 ILE A C 1
ATOM 735 O O . ILE A 1 93 ? 10.353 -10.950 -33.054 1.00 86.81 93 ILE A O 1
ATOM 739 N N . ILE A 1 94 ? 12.502 -10.558 -33.612 1.00 85.12 94 ILE A N 1
ATOM 740 C CA . ILE A 1 94 ? 13.103 -11.212 -32.440 1.00 85.12 94 ILE A CA 1
ATOM 741 C C . ILE A 1 94 ? 12.722 -10.460 -31.159 1.00 85.12 94 ILE A C 1
ATOM 743 O O . ILE A 1 94 ? 12.216 -11.070 -30.214 1.00 85.12 94 ILE A O 1
ATOM 747 N N . VAL A 1 95 ? 12.880 -9.132 -31.153 1.00 85.31 95 VAL A N 1
ATOM 748 C CA . VAL A 1 95 ? 12.511 -8.274 -30.016 1.00 85.31 95 VAL A CA 1
ATOM 749 C C . VAL A 1 95 ? 11.018 -8.372 -29.706 1.00 85.31 95 VAL A C 1
ATOM 751 O O . VAL A 1 95 ? 10.651 -8.527 -28.543 1.00 85.31 95 VAL A O 1
ATOM 754 N N . LYS A 1 96 ? 10.150 -8.356 -30.726 1.00 83.88 96 LYS A N 1
ATOM 755 C CA . LYS A 1 96 ? 8.696 -8.486 -30.550 1.00 83.88 96 LYS A CA 1
ATOM 756 C C . LYS A 1 96 ? 8.324 -9.794 -29.849 1.00 83.88 96 LYS A C 1
ATOM 758 O O . LYS A 1 96 ? 7.615 -9.768 -28.850 1.00 83.88 96 LYS A O 1
ATOM 763 N N . LYS A 1 97 ? 8.859 -10.926 -30.316 1.00 83.25 97 LYS A N 1
ATOM 764 C CA . LYS A 1 97 ? 8.599 -12.245 -29.715 1.00 83.25 97 LYS A CA 1
ATOM 765 C C . LYS A 1 97 ? 9.032 -12.307 -28.243 1.00 83.25 97 LYS A C 1
ATOM 767 O O . LYS A 1 97 ? 8.380 -12.958 -27.431 1.00 83.25 97 LYS A O 1
ATOM 772 N N . LYS A 1 98 ? 10.126 -11.625 -27.897 1.00 77.00 98 LYS A N 1
ATOM 773 C CA . LYS A 1 98 ? 10.642 -11.536 -26.525 1.00 77.00 98 LYS A CA 1
ATOM 774 C C . LYS A 1 98 ? 9.774 -10.637 -25.636 1.00 77.00 98 LYS A C 1
ATOM 776 O O . LYS A 1 98 ? 9.502 -10.999 -24.494 1.00 77.00 98 LYS A O 1
ATOM 781 N N . LEU A 1 99 ? 9.291 -9.512 -26.169 1.00 77.00 99 LEU A N 1
ATOM 782 C CA . LEU A 1 99 ? 8.336 -8.631 -25.487 1.00 77.00 99 LEU A CA 1
ATOM 783 C C . LEU A 1 99 ? 7.016 -9.351 -25.182 1.00 77.00 99 LEU A C 1
ATOM 785 O O . LEU A 1 99 ? 6.507 -9.246 -24.067 1.00 77.00 99 LEU A O 1
ATOM 789 N N . ASP A 1 100 ? 6.503 -10.123 -26.143 1.00 78.19 100 ASP A N 1
ATOM 790 C CA . ASP A 1 100 ? 5.260 -10.886 -25.988 1.00 78.19 100 ASP A CA 1
ATOM 791 C C . ASP A 1 100 ? 5.377 -11.923 -24.849 1.00 78.19 100 ASP A C 1
ATOM 793 O O . ASP A 1 100 ? 4.465 -12.064 -24.035 1.00 78.19 100 ASP A O 1
ATOM 797 N N . LEU A 1 101 ? 6.531 -12.590 -24.710 1.00 72.31 101 LEU A N 1
ATOM 798 C CA . LEU A 1 101 ? 6.806 -13.524 -23.605 1.00 72.31 101 LEU A CA 1
ATOM 799 C C . LEU A 1 101 ? 6.873 -12.833 -22.230 1.00 72.31 101 LEU A C 1
ATOM 801 O O . LEU A 1 101 ? 6.408 -13.390 -21.234 1.00 72.31 101 LEU A O 1
ATOM 805 N N . LEU A 1 102 ? 7.420 -11.616 -22.165 1.00 66.94 102 LEU A N 1
ATOM 806 C CA . LEU A 1 102 ? 7.480 -10.824 -20.930 1.00 66.94 102 LEU A CA 1
ATOM 807 C C . LEU A 1 102 ? 6.094 -10.321 -20.494 1.00 66.94 102 LEU A C 1
ATOM 809 O O . LEU A 1 102 ? 5.824 -10.250 -19.294 1.00 66.94 102 LEU A O 1
ATOM 813 N N . GLY A 1 103 ? 5.213 -10.011 -21.451 1.00 63.06 103 GLY A N 1
ATOM 814 C CA . GLY A 1 103 ? 3.831 -9.599 -21.189 1.00 63.06 103 GLY A CA 1
ATOM 815 C C . GLY A 1 103 ? 2.959 -10.713 -20.595 1.00 63.06 103 GLY A C 1
ATOM 816 O O . GLY A 1 103 ? 2.123 -10.443 -19.737 1.00 63.06 103 GLY A O 1
ATOM 817 N N . VAL A 1 104 ? 3.188 -11.971 -20.988 1.00 56.03 104 VAL A N 1
ATOM 818 C CA . VAL A 1 104 ? 2.403 -13.134 -20.527 1.00 56.03 104 VAL A CA 1
ATOM 819 C C . VAL A 1 104 ? 2.748 -13.554 -19.089 1.00 56.03 104 VAL A C 1
ATOM 821 O O . VAL A 1 104 ? 1.874 -14.019 -18.364 1.00 56.03 104 VAL A O 1
ATOM 824 N N . HIS A 1 105 ? 3.987 -13.353 -18.630 1.00 50.69 105 HIS A N 1
ATOM 825 C CA . HIS A 1 105 ? 4.434 -13.809 -17.304 1.00 50.69 105 HIS A CA 1
ATOM 826 C C . HIS A 1 105 ? 4.127 -12.855 -16.132 1.00 50.69 105 HIS A C 1
ATOM 828 O O . HIS A 1 105 ? 4.309 -13.250 -14.982 1.00 50.69 105 HIS A O 1
ATOM 834 N N . ARG A 1 106 ? 3.691 -11.609 -16.377 1.00 52.59 106 ARG A N 1
ATOM 835 C CA . ARG A 1 106 ? 3.539 -10.576 -15.323 1.00 52.59 106 ARG A CA 1
ATOM 836 C C . ARG A 1 106 ? 2.097 -10.241 -14.916 1.00 52.59 106 ARG A C 1
ATOM 838 O O . ARG A 1 106 ? 1.905 -9.404 -14.040 1.00 52.59 106 ARG A O 1
ATOM 845 N N . THR A 1 107 ? 1.082 -10.907 -15.467 1.00 50.78 107 THR A N 1
ATOM 846 C CA . THR A 1 107 ? -0.330 -10.716 -15.066 1.00 50.78 107 THR A CA 1
ATOM 847 C C . THR A 1 107 ? -0.691 -11.372 -13.721 1.00 50.78 107 THR A C 1
ATOM 849 O O . THR A 1 107 ? -1.826 -11.250 -13.270 1.00 50.78 107 THR A O 1
ATOM 852 N N . SER A 1 108 ? 0.253 -12.044 -13.051 1.00 46.09 108 SER A N 1
ATOM 853 C CA . SER A 1 108 ? 0.021 -12.835 -11.834 1.00 46.09 108 SER A CA 1
ATOM 854 C C . SER A 1 108 ? 0.368 -12.132 -10.513 1.00 46.09 108 SER A C 1
ATOM 856 O O . SER A 1 108 ? 0.505 -12.813 -9.499 1.00 46.09 108 SER A O 1
ATOM 858 N N . ILE A 1 109 ? 0.547 -10.805 -10.483 1.00 50.03 109 ILE A N 1
ATOM 859 C CA . ILE A 1 109 ? 0.773 -10.079 -9.219 1.00 50.03 109 ILE A CA 1
ATOM 860 C C . ILE A 1 109 ? -0.556 -10.065 -8.439 1.00 50.03 109 ILE A C 1
ATOM 862 O O . ILE A 1 109 ? -1.529 -9.490 -8.928 1.00 50.03 109 ILE A O 1
ATOM 866 N N . PRO A 1 110 ? -0.652 -10.702 -7.256 1.00 46.25 110 PRO A N 1
ATOM 867 C CA . PRO A 1 110 ? -1.896 -10.735 -6.501 1.00 46.25 110 PRO A CA 1
ATOM 868 C C . PRO A 1 110 ? -2.203 -9.332 -5.962 1.00 46.25 110 PRO A C 1
ATOM 870 O O . PRO A 1 110 ? -1.466 -8.783 -5.150 1.00 46.25 110 PRO A O 1
ATOM 873 N N . PHE A 1 111 ? -3.310 -8.756 -6.429 1.00 47.38 111 PHE A N 1
ATOM 874 C CA . PHE A 1 111 ? -3.756 -7.383 -6.160 1.00 47.38 111 PHE A CA 1
ATOM 875 C C . PHE A 1 111 ? -4.370 -7.149 -4.766 1.00 47.38 111 PHE A C 1
ATOM 877 O O . PHE A 1 111 ? -4.995 -6.115 -4.544 1.00 47.38 111 PHE A O 1
ATOM 884 N N . PHE A 1 112 ? -4.224 -8.071 -3.814 1.00 44.69 112 PHE A N 1
ATOM 885 C CA . PHE A 1 112 ? -4.934 -7.977 -2.538 1.00 44.69 112 PHE A CA 1
ATOM 886 C C . PHE A 1 112 ? -3.969 -7.910 -1.354 1.00 44.69 112 PHE A C 1
ATOM 888 O O . PHE A 1 112 ? -3.328 -8.917 -1.046 1.00 44.69 112 PHE A O 1
ATOM 895 N N . PRO A 1 113 ? -3.889 -6.780 -0.624 1.00 42.50 113 PRO A N 1
ATOM 896 C CA . PRO A 1 113 ? -3.437 -6.847 0.754 1.00 42.50 113 PRO A CA 1
ATOM 897 C C . PRO A 1 113 ? -4.461 -7.688 1.524 1.00 42.50 113 PRO A C 1
ATOM 899 O O . PRO A 1 113 ? -5.660 -7.403 1.503 1.00 42.50 113 PRO A O 1
ATOM 902 N N . ALA A 1 114 ? -3.989 -8.765 2.154 1.00 45.47 114 ALA A N 1
ATOM 903 C CA . ALA A 1 114 ? -4.810 -9.615 3.001 1.00 45.47 114 ALA A CA 1
ATOM 904 C C . ALA A 1 114 ? -5.512 -8.747 4.053 1.00 45.47 114 ALA A C 1
ATOM 906 O O . ALA A 1 114 ? -4.868 -8.068 4.853 1.00 45.47 114 ALA A O 1
ATOM 907 N N . ILE A 1 115 ? -6.842 -8.752 4.026 1.00 43.97 115 ILE A N 1
ATOM 908 C CA . ILE A 1 115 ? -7.661 -8.152 5.072 1.00 43.97 115 ILE A CA 1
ATOM 909 C C . ILE A 1 115 ? -7.498 -9.060 6.292 1.00 43.97 115 ILE A C 1
ATOM 911 O O . ILE A 1 115 ? -8.153 -10.094 6.395 1.00 43.97 115 ILE A O 1
ATOM 915 N N . THR A 1 116 ? -6.579 -8.722 7.191 1.00 43.53 116 THR A N 1
ATOM 916 C CA . THR A 1 116 ? -6.514 -9.348 8.513 1.00 43.53 116 THR A CA 1
ATOM 917 C C . THR A 1 116 ? -7.591 -8.700 9.378 1.00 43.53 116 THR A C 1
ATOM 919 O O . THR A 1 116 ? -7.438 -7.549 9.791 1.00 43.53 116 THR A O 1
ATOM 922 N N . THR A 1 117 ? -8.706 -9.411 9.551 1.00 46.16 117 THR A N 1
ATOM 923 C CA . THR A 1 117 ? -9.769 -9.110 10.525 1.00 46.16 117 THR A CA 1
ATOM 924 C C . THR A 1 117 ? -9.291 -9.283 11.954 1.00 46.16 117 THR A C 1
ATOM 926 O O . THR A 1 117 ? -8.561 -10.275 12.183 1.00 46.16 117 THR A O 1
#

Organism: NCBI:txid66219

Secondary structure (DSSP, 8-state):
--HHHHHHHHHHHHHHHHHHHHHHHHHHHHHHHHHHHHHHHHHHHHHHHHHHHHHHHHHHHHHHHHHHHHHH-HHHHHHHT-SSHHHHHHHHHHHHHHHHHHHHSSTT---------